Protein AF-A0AA37WJN9-F1 (afdb_monomer_lite)

Foldseek 3Di:
DPLLLVLVLLVLVLLLVVLVVQLVVLVVCLVVFKRKDFDCPVVVVVLVVDDSVRSNVVSCVCSVDSVSRVVRIDIPSGHRDNVVS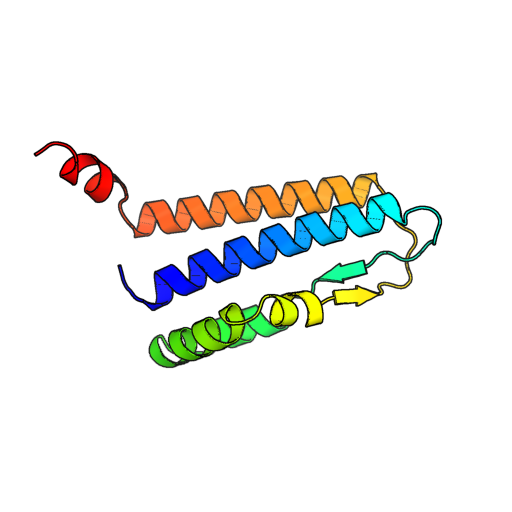VVVSVVSVVVSVVVVVVSCVVVVCVVVVVVVVD

Radius of gyration: 16.9 Å; chains: 1; bounding box: 49×31×40 Å

Secondary structure (DSSP, 8-state):
--HHHHHHHHHHHHHHHHHHHHHHHHHHTGGG---EEE--HHHHHHHHHS-HHHHHHHHHHHTT-THHHHTTEEE-SS---HHHHHHHHHHHHHHHHHHHHHHHHHHTTHHHHHTT--

Organism: NCBI:txid1431249

Structure (mmCIF, N/CA/C/O backbone):
data_AF-A0AA37WJN9-F1
#
_entry.id   AF-A0AA37WJN9-F1
#
loop_
_atom_site.group_PDB
_atom_site.id
_atom_site.type_symbol
_atom_site.label_atom_id
_atom_site.label_alt_id
_atom_site.label_comp_id
_atom_site.label_asym_id
_atom_site.label_entity_id
_atom_site.label_seq_id
_atom_site.pdbx_PDB_ins_code
_atom_site.Cartn_x
_atom_site.Cartn_y
_atom_site.Cartn_z
_atom_site.occupancy
_atom_site.B_iso_or_equiv
_atom_site.auth_seq_id
_atom_site.auth_comp_id
_atom_site.auth_asym_id
_atom_site.auth_atom_id
_atom_site.pdbx_PDB_model_num
ATOM 1 N N . MET A 1 1 ? -17.831 7.332 14.285 1.00 51.59 1 MET A N 1
ATOM 2 C CA . MET A 1 1 ? -17.015 6.435 13.440 1.00 51.59 1 MET A CA 1
ATOM 3 C C . MET A 1 1 ? -16.088 5.676 14.370 1.00 51.59 1 MET A C 1
ATOM 5 O O . MET A 1 1 ? -15.497 6.332 15.220 1.00 51.59 1 MET A O 1
ATOM 9 N N . GLU A 1 2 ? -16.019 4.344 14.305 1.00 62.31 2 GLU A N 1
ATOM 10 C CA . GLU A 1 2 ? -15.082 3.609 15.167 1.00 62.31 2 GLU A CA 1
ATOM 11 C C . GLU A 1 2 ? -13.634 4.001 14.810 1.00 62.31 2 GLU A C 1
ATOM 13 O O . GLU A 1 2 ? -13.325 4.094 13.618 1.00 62.31 2 GLU A O 1
ATOM 18 N N . PRO A 1 3 ? -12.748 4.245 15.794 1.00 70.19 3 PRO A N 1
ATOM 19 C CA . PRO A 1 3 ? -11.381 4.713 15.543 1.00 70.19 3 PRO A CA 1
ATOM 20 C C . PRO A 1 3 ? -10.584 3.809 14.592 1.00 70.19 3 PRO A C 1
ATOM 22 O O . PRO A 1 3 ? -9.816 4.300 13.770 1.00 70.19 3 PRO A O 1
ATOM 25 N N . VAL A 1 4 ? -10.818 2.494 14.654 1.00 71.31 4 VAL A N 1
ATOM 26 C CA . VAL A 1 4 ? -10.171 1.491 13.789 1.00 71.31 4 VAL A CA 1
ATOM 27 C C . VAL A 1 4 ? -10.528 1.709 12.320 1.00 71.31 4 VAL A C 1
ATOM 29 O O . VAL A 1 4 ? -9.675 1.589 11.448 1.00 71.31 4 VAL A O 1
ATOM 32 N N . THR A 1 5 ? -11.777 2.074 12.034 1.00 71.94 5 THR A N 1
ATOM 33 C CA . THR A 1 5 ? -12.259 2.273 10.663 1.00 71.94 5 THR A CA 1
ATOM 34 C C . THR A 1 5 ? -11.581 3.463 9.993 1.00 71.94 5 THR A C 1
ATOM 36 O O . THR A 1 5 ? -11.242 3.377 8.817 1.00 71.94 5 THR A O 1
ATOM 39 N N . PHE A 1 6 ? -11.351 4.559 10.724 1.00 77.44 6 PHE A N 1
ATOM 40 C CA . PHE A 1 6 ? -10.626 5.717 10.189 1.00 77.44 6 PHE A CA 1
ATOM 41 C C . PHE A 1 6 ? -9.190 5.353 9.811 1.00 77.44 6 PHE A C 1
ATOM 43 O O . PHE A 1 6 ? -8.736 5.658 8.712 1.00 77.44 6 PHE A O 1
ATOM 50 N N . GLU A 1 7 ? -8.498 4.657 10.708 1.00 79.19 7 GLU A N 1
ATOM 51 C CA . GLU A 1 7 ? -7.108 4.272 10.493 1.00 79.19 7 GLU A CA 1
ATOM 52 C C . GLU A 1 7 ? -6.954 3.232 9.372 1.00 79.19 7 GLU A C 1
ATOM 54 O O . GLU A 1 7 ? -5.984 3.281 8.620 1.00 79.19 7 GLU A O 1
ATOM 59 N N . LEU A 1 8 ? -7.935 2.343 9.182 1.00 74.94 8 LEU A N 1
ATOM 60 C CA . LEU A 1 8 ? -7.972 1.433 8.030 1.00 74.94 8 LEU A CA 1
ATOM 61 C C . LEU A 1 8 ? -8.163 2.180 6.704 1.00 74.94 8 LEU A C 1
ATOM 63 O O . LEU A 1 8 ? -7.513 1.846 5.716 1.00 74.94 8 LEU A O 1
ATOM 67 N N . VAL A 1 9 ? -9.033 3.198 6.675 1.00 74.62 9 VAL A N 1
ATOM 68 C CA . VAL A 1 9 ? -9.232 4.047 5.485 1.00 74.62 9 VAL A CA 1
ATOM 69 C C . VAL A 1 9 ? -7.940 4.781 5.141 1.00 74.62 9 VAL A C 1
ATOM 71 O O . VAL A 1 9 ? -7.527 4.792 3.984 1.00 74.62 9 VAL A O 1
ATOM 74 N N . LYS A 1 10 ? -7.291 5.377 6.145 1.00 81.06 10 LYS A N 1
ATOM 75 C CA . LYS A 1 10 ? -6.023 6.082 5.961 1.00 81.06 10 LYS A CA 1
ATOM 76 C C . LYS A 1 10 ? -4.930 5.141 5.451 1.00 81.06 10 LYS A C 1
ATOM 78 O O . LYS A 1 10 ? -4.301 5.449 4.447 1.00 81.06 10 LYS A O 1
ATOM 83 N N . PHE A 1 11 ? -4.778 3.972 6.075 1.00 79.75 11 PHE A N 1
ATOM 84 C CA . PHE A 1 11 ? -3.811 2.962 5.647 1.00 79.75 11 PHE A CA 1
ATOM 85 C C . PHE A 1 11 ? -4.011 2.584 4.174 1.00 79.75 11 PHE A C 1
ATOM 87 O O . PHE A 1 11 ? -3.058 2.574 3.404 1.00 79.75 11 PHE A O 1
ATOM 94 N N . ALA A 1 12 ? -5.256 2.367 3.747 1.00 73.88 12 ALA A N 1
ATOM 95 C CA . ALA A 1 12 ? -5.563 2.055 2.355 1.00 73.88 12 ALA A CA 1
ATOM 96 C C . ALA A 1 12 ? -5.249 3.194 1.369 1.00 73.88 12 ALA A C 1
ATOM 98 O O . ALA A 1 12 ? -4.750 2.934 0.274 1.00 73.88 12 ALA A O 1
ATOM 99 N N . LEU A 1 13 ? -5.524 4.448 1.746 1.00 76.50 13 LEU A N 1
ATOM 100 C CA . LEU A 1 13 ? -5.158 5.621 0.943 1.00 76.50 13 LEU A CA 1
ATOM 101 C C . LEU A 1 13 ? -3.640 5.724 0.778 1.00 76.50 13 LEU A C 1
ATOM 103 O O . LEU A 1 13 ? -3.145 5.953 -0.327 1.00 76.50 13 LEU A O 1
ATOM 107 N N . ASP A 1 14 ? -2.904 5.515 1.867 1.00 79.88 14 ASP A N 1
ATOM 108 C CA . ASP A 1 14 ? -1.451 5.594 1.850 1.00 79.88 14 ASP A CA 1
ATOM 109 C C . ASP A 1 14 ? -0.842 4.439 1.024 1.00 79.88 14 ASP A C 1
ATOM 111 O O . ASP A 1 14 ? 0.090 4.666 0.249 1.00 79.88 14 ASP A O 1
ATOM 115 N N . MET A 1 15 ? -1.413 3.226 1.093 1.00 78.50 15 MET A N 1
ATOM 116 C CA . MET A 1 15 ? -1.037 2.094 0.229 1.00 78.50 15 MET A CA 1
ATOM 117 C C . MET A 1 15 ? -1.188 2.435 -1.258 1.00 78.50 15 MET A C 1
ATOM 119 O O . MET A 1 15 ? -0.264 2.213 -2.043 1.00 78.50 15 MET A O 1
ATOM 123 N N . GLN A 1 16 ? -2.336 2.997 -1.647 1.00 75.81 16 GLN A N 1
ATOM 124 C CA . GLN A 1 16 ? -2.608 3.355 -3.038 1.00 75.81 16 GLN A CA 1
ATOM 125 C C . GLN A 1 16 ? -1.668 4.463 -3.528 1.00 75.81 16 GLN A C 1
ATOM 127 O O . GLN A 1 16 ? -1.106 4.367 -4.620 1.00 75.81 16 GLN A O 1
ATOM 132 N N . SER A 1 17 ? -1.475 5.504 -2.717 1.00 79.94 17 SER A N 1
ATOM 133 C CA . SER A 1 17 ? -0.561 6.608 -3.024 1.00 79.94 17 SER A CA 1
ATOM 134 C C . SER A 1 17 ? 0.866 6.098 -3.248 1.00 79.94 17 SER A C 1
ATOM 136 O O . SER A 1 17 ? 1.517 6.451 -4.234 1.00 79.94 17 SER A O 1
ATOM 138 N N . ALA A 1 18 ? 1.330 5.187 -2.390 1.00 80.81 18 ALA A N 1
ATOM 139 C CA . ALA A 1 18 ? 2.638 4.566 -2.534 1.00 80.81 18 ALA A CA 1
ATOM 140 C C . ALA A 1 18 ? 2.745 3.714 -3.806 1.00 80.81 18 ALA A C 1
ATOM 142 O O . ALA A 1 18 ? 3.745 3.813 -4.514 1.00 80.81 18 ALA A O 1
ATOM 143 N N . GLN A 1 19 ? 1.715 2.935 -4.152 1.00 79.12 19 GLN A N 1
ATOM 144 C CA . GLN A 1 19 ? 1.687 2.165 -5.403 1.00 79.12 19 GLN A CA 1
ATOM 145 C C . GLN A 1 19 ? 1.738 3.064 -6.642 1.00 79.12 19 GLN A C 1
ATOM 147 O O . GLN A 1 19 ? 2.477 2.768 -7.578 1.00 79.12 19 GLN A O 1
ATOM 152 N N . GLN A 1 20 ? 1.022 4.190 -6.649 1.00 77.44 20 GLN A N 1
ATOM 153 C CA . GLN A 1 20 ? 1.084 5.154 -7.753 1.00 77.44 20 GLN A CA 1
ATOM 154 C C . GLN A 1 20 ? 2.459 5.815 -7.860 1.00 77.44 20 GLN A C 1
ATOM 156 O O . GLN A 1 20 ? 3.011 5.924 -8.956 1.00 77.44 20 GLN A O 1
ATOM 161 N N . LYS A 1 21 ? 3.043 6.217 -6.724 1.00 83.25 21 LYS A N 1
ATOM 162 C CA . LYS A 1 21 ? 4.407 6.755 -6.670 1.00 83.25 21 LYS A CA 1
ATOM 163 C C . LYS A 1 21 ? 5.420 5.728 -7.175 1.00 83.25 21 LYS A C 1
ATOM 165 O O . LYS A 1 21 ? 6.342 6.098 -7.897 1.00 83.25 21 LYS A O 1
ATOM 170 N N . MET A 1 22 ? 5.231 4.456 -6.831 1.00 84.88 22 MET A N 1
ATOM 171 C CA . MET A 1 22 ? 6.081 3.360 -7.280 1.00 84.88 22 MET A CA 1
ATOM 172 C C . MET A 1 22 ? 5.991 3.148 -8.790 1.00 84.88 22 MET A C 1
ATOM 174 O O . MET A 1 22 ? 7.015 3.140 -9.465 1.00 84.88 22 MET A O 1
ATOM 178 N N . ALA A 1 23 ? 4.776 3.078 -9.333 1.00 82.25 23 ALA A N 1
ATOM 179 C CA . ALA A 1 23 ? 4.571 2.963 -10.771 1.00 82.25 23 ALA A CA 1
ATOM 180 C C . ALA A 1 23 ? 5.208 4.143 -11.524 1.00 82.25 23 ALA A C 1
ATOM 182 O O . ALA A 1 23 ? 5.908 3.948 -12.514 1.00 82.25 23 ALA A O 1
ATOM 183 N N . ALA A 1 24 ? 5.058 5.371 -11.016 1.00 81.12 24 ALA A N 1
ATOM 184 C CA . ALA A 1 24 ? 5.702 6.547 -11.599 1.00 81.12 24 ALA A CA 1
ATOM 185 C C . ALA A 1 24 ? 7.241 6.466 -11.554 1.00 81.12 24 ALA A C 1
ATOM 187 O O . ALA A 1 24 ? 7.890 6.801 -12.545 1.00 81.12 24 ALA A O 1
ATOM 188 N N . LYS A 1 25 ? 7.828 5.992 -10.441 1.00 83.50 25 LYS A N 1
ATOM 189 C CA . LYS A 1 25 ? 9.277 5.738 -10.325 1.00 83.50 25 LYS A CA 1
ATOM 190 C C . LYS A 1 25 ? 9.738 4.693 -11.348 1.00 83.50 25 LYS A C 1
ATOM 192 O O . LYS A 1 25 ? 10.729 4.927 -12.029 1.00 83.50 25 LYS A O 1
ATOM 197 N N . ASN A 1 26 ? 9.019 3.578 -11.481 1.00 83.81 26 ASN A N 1
ATOM 198 C CA . ASN A 1 26 ? 9.341 2.516 -12.437 1.00 83.81 26 ASN A CA 1
ATOM 199 C C . ASN A 1 26 ? 9.268 3.019 -13.882 1.00 83.81 26 ASN A C 1
ATOM 201 O O . ASN A 1 26 ? 10.181 2.763 -14.657 1.00 83.81 26 ASN A O 1
ATOM 205 N N . ILE A 1 27 ? 8.236 3.791 -14.236 1.00 81.88 27 ILE A N 1
ATOM 206 C CA . ILE A 1 27 ? 8.109 4.402 -15.569 1.00 81.88 27 ILE A CA 1
ATOM 207 C C . ILE A 1 27 ? 9.274 5.362 -15.841 1.00 81.88 27 ILE A C 1
ATOM 209 O O . ILE A 1 27 ? 9.874 5.306 -16.911 1.00 81.88 27 ILE A O 1
ATOM 213 N N . ALA A 1 28 ? 9.617 6.225 -14.879 1.00 81.56 28 ALA A N 1
ATOM 214 C CA . ALA A 1 28 ? 10.733 7.162 -15.017 1.00 81.56 28 ALA A CA 1
ATOM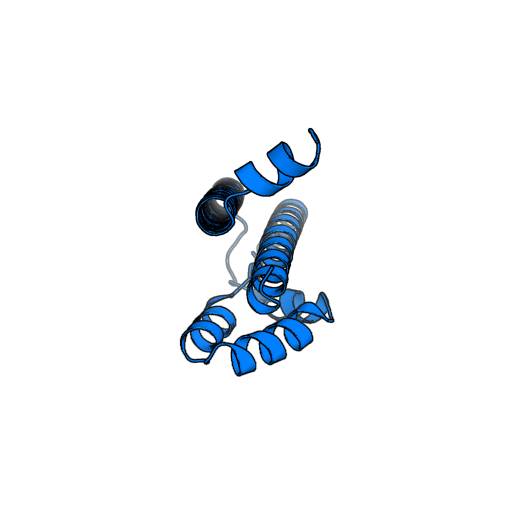 215 C C . ALA A 1 28 ? 12.095 6.455 -15.126 1.00 81.56 28 ALA A C 1
ATOM 217 O O . ALA A 1 28 ? 13.001 6.972 -15.774 1.00 81.56 28 ALA A O 1
ATOM 218 N N . ASN A 1 29 ? 12.223 5.274 -14.518 1.00 77.69 29 ASN A N 1
ATOM 219 C CA . ASN A 1 29 ? 13.443 4.472 -14.499 1.00 77.69 29 ASN A CA 1
ATOM 220 C C . ASN A 1 29 ? 13.391 3.270 -15.456 1.00 77.69 29 ASN A C 1
ATOM 222 O O . ASN A 1 29 ? 14.188 2.345 -15.299 1.00 77.69 29 ASN A O 1
ATOM 226 N N . ALA A 1 30 ? 12.487 3.261 -16.442 1.00 75.19 30 ALA A N 1
ATOM 227 C CA . ALA A 1 30 ? 12.296 2.110 -17.327 1.00 75.19 30 ALA A CA 1
ATOM 228 C C . ALA A 1 30 ? 13.592 1.690 -18.052 1.00 75.19 30 ALA A C 1
ATOM 230 O O . ALA A 1 30 ? 13.822 0.503 -18.288 1.00 75.19 30 ALA A O 1
ATOM 231 N N . ASP A 1 31 ? 14.483 2.650 -18.310 1.00 73.38 31 ASP A N 1
ATOM 232 C CA . ASP A 1 31 ? 15.785 2.437 -18.948 1.00 73.38 31 ASP A CA 1
ATOM 233 C C . ASP A 1 31 ? 16.812 1.713 -18.051 1.00 73.38 31 ASP A C 1
ATOM 235 O O . ASP A 1 31 ? 17.792 1.162 -18.553 1.00 73.38 31 ASP A O 1
ATOM 239 N N . PHE A 1 32 ? 16.599 1.676 -16.730 1.00 67.00 32 PHE A N 1
ATOM 240 C CA . PHE A 1 32 ? 17.547 1.133 -15.746 1.00 67.00 32 PHE A CA 1
ATOM 241 C C . PHE A 1 32 ? 17.290 -0.337 -15.368 1.00 67.00 32 PHE A C 1
ATOM 243 O O . PHE A 1 32 ? 17.971 -0.871 -14.498 1.00 67.00 32 PHE A O 1
ATOM 250 N N . GLN A 1 33 ? 16.362 -1.014 -16.056 1.00 66.62 33 GLN A N 1
ATOM 251 C CA . GLN A 1 33 ? 16.066 -2.453 -15.938 1.00 66.62 33 GLN A CA 1
ATOM 252 C C . GLN A 1 33 ? 15.715 -2.984 -14.534 1.00 66.62 33 GLN A C 1
ATOM 254 O O . GLN A 1 33 ? 15.648 -4.199 -14.364 1.00 66.62 33 GLN A O 1
ATOM 259 N N . THR A 1 34 ? 15.445 -2.133 -13.545 1.00 73.69 34 THR A N 1
ATOM 260 C CA . THR A 1 34 ? 15.010 -2.578 -12.215 1.00 73.69 34 THR A CA 1
ATOM 261 C C . THR A 1 34 ? 13.612 -2.064 -11.898 1.00 73.69 34 THR A C 1
ATOM 263 O O . THR A 1 34 ? 13.351 -0.864 -11.824 1.00 73.69 34 THR A O 1
ATOM 266 N N . GLN A 1 35 ? 12.686 -3.004 -11.733 1.00 81.75 35 GLN A N 1
ATOM 267 C CA . GLN A 1 35 ? 11.320 -2.760 -11.297 1.00 81.75 35 GLN A CA 1
ATOM 268 C C . GLN A 1 35 ? 11.246 -2.896 -9.778 1.00 81.75 35 GLN A C 1
ATOM 270 O O . GLN A 1 35 ? 11.507 -3.963 -9.213 1.00 81.75 35 GLN A O 1
ATOM 275 N N . MET A 1 36 ? 10.820 -1.823 -9.128 1.00 84.75 36 MET A N 1
ATOM 276 C CA . MET A 1 36 ? 10.562 -1.778 -7.698 1.00 84.75 36 MET A CA 1
ATOM 277 C C . MET A 1 36 ? 9.089 -2.109 -7.424 1.00 84.75 36 MET A C 1
ATOM 279 O O . MET A 1 36 ? 8.196 -1.700 -8.167 1.00 84.75 36 MET A O 1
ATOM 283 N N . LYS A 1 37 ? 8.805 -2.854 -6.355 1.00 84.56 37 LYS A N 1
ATOM 284 C CA . LYS A 1 37 ? 7.437 -3.195 -5.930 1.00 84.56 37 LYS A CA 1
ATOM 285 C C . LYS A 1 37 ? 7.246 -2.950 -4.437 1.00 84.56 37 LYS A C 1
ATOM 287 O O . LYS A 1 37 ? 8.211 -2.801 -3.700 1.00 84.56 37 LYS A O 1
ATOM 292 N N . LEU A 1 38 ? 5.989 -2.893 -4.000 1.00 82.06 38 LEU A N 1
ATOM 293 C CA . LEU A 1 38 ? 5.598 -2.772 -2.592 1.00 82.06 38 LEU A CA 1
ATOM 294 C C . LEU A 1 38 ? 4.973 -4.086 -2.115 1.00 82.06 38 LEU A C 1
ATOM 296 O O . LEU A 1 38 ? 4.062 -4.595 -2.772 1.00 82.06 38 LEU A O 1
ATOM 300 N N . ASP A 1 39 ? 5.422 -4.617 -0.974 1.00 81.50 39 ASP A N 1
ATOM 301 C CA . ASP A 1 39 ? 4.820 -5.811 -0.362 1.00 81.50 39 ASP A CA 1
ATOM 302 C C . ASP A 1 39 ? 4.001 -5.477 0.893 1.00 81.50 39 ASP A C 1
ATOM 304 O O . ASP A 1 39 ? 4.525 -5.236 1.980 1.00 81.50 39 ASP A O 1
ATOM 308 N N . PHE A 1 40 ? 2.679 -5.541 0.751 1.00 78.31 40 PHE A N 1
ATOM 309 C CA . PHE A 1 40 ? 1.737 -5.330 1.850 1.00 78.31 40 PHE A CA 1
ATOM 310 C C . PHE A 1 40 ? 1.282 -6.625 2.534 1.00 78.31 40 PHE A C 1
ATOM 312 O O . PHE A 1 40 ? 0.505 -6.565 3.488 1.00 78.31 40 PHE A O 1
ATOM 319 N N . LYS A 1 41 ? 1.755 -7.804 2.104 1.00 75.50 41 LYS A N 1
ATOM 320 C CA . LYS A 1 41 ? 1.289 -9.096 2.639 1.00 75.50 41 LYS A CA 1
ATOM 321 C C . LYS A 1 41 ? 1.538 -9.227 4.137 1.00 75.50 41 LYS A C 1
ATOM 323 O O . LYS A 1 41 ? 0.650 -9.660 4.864 1.00 75.50 41 LYS A O 1
ATOM 328 N N . GLN A 1 42 ? 2.726 -8.842 4.605 1.00 76.19 42 GLN A N 1
ATOM 329 C CA . GLN A 1 42 ? 3.093 -8.884 6.027 1.00 76.19 42 GLN A CA 1
ATOM 330 C C . GLN A 1 42 ? 2.210 -7.955 6.886 1.00 76.19 42 GLN A C 1
ATOM 332 O O . GLN A 1 42 ? 1.614 -8.451 7.846 1.00 76.19 42 GLN A O 1
ATOM 337 N N . PRO A 1 43 ? 2.074 -6.650 6.568 1.00 76.12 43 PRO A N 1
ATOM 338 C CA . PRO A 1 43 ? 1.154 -5.756 7.275 1.00 76.12 43 PRO A CA 1
ATOM 339 C C . PRO A 1 43 ? -0.295 -6.259 7.305 1.00 76.12 43 PRO A C 1
ATOM 341 O O . PRO A 1 43 ? -0.914 -6.279 8.368 1.00 76.12 43 PRO A O 1
ATOM 344 N N . LEU A 1 44 ? -0.820 -6.728 6.168 1.00 75.12 44 LEU A N 1
ATOM 345 C CA . LEU A 1 44 ? -2.196 -7.225 6.065 1.00 75.12 44 LEU A CA 1
ATOM 346 C C . LEU A 1 44 ? -2.414 -8.493 6.902 1.00 75.12 44 LEU A C 1
ATOM 348 O O . LEU A 1 44 ? -3.361 -8.558 7.682 1.00 75.12 44 LEU A O 1
ATOM 352 N N . ALA A 1 45 ? -1.495 -9.460 6.834 1.00 73.06 45 ALA A N 1
ATOM 353 C CA . ALA A 1 45 ? -1.577 -10.679 7.639 1.00 73.06 45 ALA A CA 1
ATOM 354 C C . ALA A 1 45 ? -1.516 -10.392 9.151 1.00 73.06 45 ALA A C 1
ATOM 356 O O . ALA A 1 45 ? -2.185 -11.060 9.942 1.00 73.06 45 ALA A O 1
ATOM 357 N N . ARG A 1 46 ? -0.737 -9.383 9.571 1.00 76.56 46 ARG A N 1
ATOM 358 C CA . ARG A 1 46 ? -0.694 -8.942 10.975 1.00 76.56 46 ARG A CA 1
ATOM 359 C C . ARG A 1 46 ? -2.013 -8.317 11.416 1.00 76.56 46 ARG A C 1
ATOM 361 O O . ARG A 1 46 ? -2.474 -8.629 12.508 1.00 76.56 46 ARG A O 1
ATOM 368 N N . LEU A 1 47 ? -2.621 -7.476 10.579 1.00 73.19 47 LEU A N 1
ATOM 369 C CA . LEU A 1 47 ? -3.924 -6.871 10.865 1.00 73.19 47 LEU A CA 1
ATOM 370 C C . LEU A 1 47 ? -5.011 -7.932 11.057 1.00 73.19 47 LEU A C 1
ATOM 372 O O . LEU A 1 47 ? -5.781 -7.847 12.016 1.00 73.19 47 LEU A O 1
ATOM 376 N N . ASP A 1 48 ? -5.041 -8.955 10.204 1.00 72.94 48 ASP A N 1
ATOM 377 C CA . ASP A 1 48 ? -6.029 -10.035 10.291 1.00 72.94 48 ASP A CA 1
ATOM 378 C C . ASP A 1 48 ? -5.906 -10.838 11.593 1.00 72.94 48 ASP A C 1
ATOM 380 O O . ASP A 1 48 ? -6.921 -11.201 12.192 1.00 72.94 48 ASP A O 1
ATOM 384 N N . ALA A 1 49 ? -4.678 -11.042 12.081 1.00 78.56 49 ALA A N 1
ATOM 385 C CA . ALA A 1 49 ? -4.395 -11.776 13.315 1.00 78.56 49 ALA A CA 1
ATOM 386 C C . ALA A 1 49 ? -4.672 -10.987 14.615 1.00 78.56 49 ALA A C 1
ATOM 388 O O . ALA A 1 49 ? -4.643 -11.571 15.699 1.00 78.56 49 ALA A O 1
ATOM 389 N N . MET A 1 50 ? -4.922 -9.676 14.538 1.00 80.19 50 MET A N 1
ATOM 390 C CA . MET A 1 50 ? -5.104 -8.795 15.700 1.00 80.19 50 MET A CA 1
ATOM 391 C C . MET A 1 50 ? -6.579 -8.583 16.066 1.00 80.19 50 MET A C 1
ATOM 393 O O . MET A 1 50 ? -7.460 -8.607 15.205 1.00 80.19 50 MET A O 1
ATOM 397 N N . ASN A 1 51 ? -6.855 -8.304 17.344 1.00 82.81 51 ASN A N 1
ATOM 398 C CA . ASN A 1 51 ? -8.164 -7.802 17.782 1.00 82.81 51 ASN A CA 1
ATOM 399 C C . ASN A 1 51 ? -8.320 -6.287 17.496 1.00 82.81 51 ASN A C 1
ATOM 401 O O . ASN A 1 51 ? -7.375 -5.631 17.065 1.00 82.81 51 ASN A O 1
ATOM 405 N N . ASN A 1 52 ? -9.507 -5.710 17.722 1.00 75.88 52 ASN A N 1
ATOM 406 C CA . ASN A 1 52 ? -9.784 -4.314 17.348 1.00 75.88 52 ASN A CA 1
ATOM 407 C C . ASN A 1 52 ? -8.898 -3.273 18.062 1.00 75.88 52 ASN A C 1
ATOM 409 O O . ASN A 1 52 ? -8.492 -2.309 17.419 1.00 75.88 52 ASN A O 1
ATOM 413 N N . GLU A 1 53 ? -8.566 -3.452 19.344 1.00 82.94 53 GLU A N 1
ATOM 414 C CA . GLU A 1 53 ? -7.670 -2.527 20.063 1.00 82.94 53 GLU A CA 1
ATOM 415 C C . GLU A 1 53 ? -6.235 -2.623 19.538 1.00 82.94 53 GLU A C 1
ATOM 417 O O . GLU A 1 53 ? -5.621 -1.612 19.207 1.00 82.94 53 GLU A O 1
ATOM 422 N N . GLN A 1 54 ? -5.733 -3.844 19.346 1.00 82.12 54 GLN A N 1
ATOM 423 C CA . GLN A 1 54 ? -4.400 -4.082 18.788 1.00 82.12 54 GLN A CA 1
ATOM 424 C C . GLN A 1 54 ? -4.271 -3.561 17.352 1.00 82.12 54 GLN A C 1
ATOM 426 O O . GLN A 1 54 ? -3.253 -2.965 17.003 1.00 82.12 54 GLN A O 1
ATOM 431 N N . ARG A 1 55 ? -5.313 -3.739 16.525 1.00 79.56 55 ARG A N 1
ATOM 432 C CA . ARG A 1 55 ? -5.373 -3.160 15.175 1.00 79.56 55 ARG A CA 1
ATOM 433 C C . ARG A 1 55 ? -5.307 -1.645 15.227 1.00 79.56 55 ARG A C 1
ATOM 435 O O . ARG A 1 55 ? -4.587 -1.060 14.427 1.00 79.56 55 ARG A O 1
ATOM 442 N N . LEU A 1 56 ? -6.047 -1.014 16.142 1.00 82.69 56 LEU A N 1
ATOM 443 C CA . LEU A 1 56 ? -6.042 0.440 16.279 1.00 82.69 56 LEU A CA 1
ATOM 444 C C . LEU A 1 56 ? -4.637 0.961 16.574 1.00 82.69 56 LEU A C 1
ATOM 446 O O . LEU A 1 56 ? -4.175 1.881 15.904 1.00 82.69 56 LEU A O 1
ATOM 450 N N . ASP A 1 57 ? -3.968 0.374 17.562 1.00 86.06 57 ASP A N 1
ATOM 451 C CA . ASP A 1 57 ? -2.639 0.813 17.983 1.00 86.06 57 ASP A CA 1
ATOM 452 C C . ASP A 1 57 ? -1.596 0.561 16.897 1.00 86.06 57 ASP A C 1
ATOM 454 O O . ASP A 1 57 ? -0.803 1.451 16.580 1.00 86.06 57 ASP A O 1
ATOM 458 N N . TYR A 1 58 ? -1.646 -0.611 16.260 1.00 84.69 58 TYR A N 1
ATOM 459 C CA . TYR A 1 58 ? -0.779 -0.917 15.130 1.00 84.69 58 TYR A CA 1
ATOM 460 C C . TYR A 1 58 ? -0.979 0.077 13.985 1.00 84.69 58 TYR A C 1
ATOM 462 O O . TYR A 1 58 ? -0.001 0.652 13.514 1.00 84.69 58 TYR A O 1
ATOM 470 N N . LEU A 1 59 ? -2.224 0.328 13.565 1.00 83.06 59 LEU A N 1
ATOM 471 C CA . LEU A 1 59 ? -2.505 1.238 12.456 1.00 83.06 59 LEU A CA 1
ATOM 472 C C . LEU A 1 59 ? -2.123 2.679 12.785 1.00 83.06 59 LEU A C 1
ATOM 474 O O . LEU A 1 59 ? -1.555 3.346 11.933 1.00 83.06 59 LEU A O 1
ATOM 478 N N . LYS A 1 60 ? -2.355 3.157 14.012 1.00 86.12 60 LYS A N 1
ATOM 479 C CA . LYS A 1 60 ? -1.921 4.500 14.423 1.00 86.12 60 LYS A CA 1
ATOM 480 C C . LYS A 1 60 ? -0.413 4.667 14.303 1.00 86.12 60 LYS A C 1
ATOM 482 O O . LYS A 1 60 ? 0.050 5.680 13.786 1.00 86.12 60 LYS A O 1
ATOM 487 N N . VAL A 1 61 ? 0.353 3.682 14.772 1.00 87.12 61 VAL A N 1
ATOM 488 C CA . VAL A 1 61 ? 1.817 3.705 14.664 1.00 87.12 61 VAL A CA 1
ATOM 489 C C . VAL A 1 61 ? 2.237 3.594 13.203 1.00 87.12 61 VAL A C 1
ATOM 491 O O . VAL A 1 61 ? 3.049 4.389 12.734 1.00 87.12 61 VAL A O 1
ATOM 494 N N . PHE A 1 62 ? 1.653 2.659 12.462 1.00 82.62 62 PHE A N 1
ATOM 495 C CA . PHE A 1 62 ? 2.003 2.407 11.072 1.00 82.62 62 PHE A CA 1
ATOM 496 C C . PHE A 1 62 ? 1.706 3.625 10.184 1.00 82.62 62 PHE A C 1
ATOM 498 O O . PHE A 1 62 ? 2.578 4.082 9.450 1.00 82.62 62 PHE A O 1
ATOM 505 N N . ASN A 1 63 ? 0.534 4.237 10.351 1.00 82.69 63 ASN A N 1
ATOM 506 C CA . ASN A 1 63 ? 0.103 5.435 9.635 1.00 82.69 63 ASN A CA 1
ATOM 507 C C . ASN A 1 63 ? 0.750 6.729 10.159 1.00 82.69 63 ASN A C 1
ATOM 509 O O . ASN A 1 63 ? 0.545 7.795 9.573 1.00 82.69 63 ASN A O 1
ATOM 513 N N . SER A 1 64 ? 1.478 6.705 11.281 1.00 85.75 64 SER A N 1
ATOM 514 C CA . SER A 1 64 ? 2.101 7.921 11.833 1.00 85.75 64 SER A CA 1
ATOM 515 C C . SER A 1 64 ? 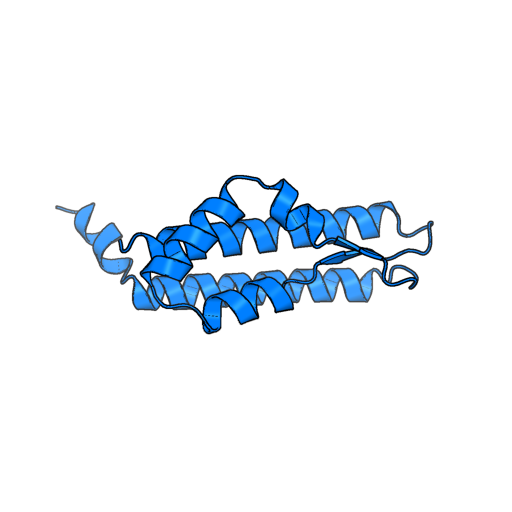3.230 8.467 10.954 1.00 85.75 64 SER A C 1
ATOM 517 O O . SER A 1 64 ? 3.560 9.648 11.051 1.00 85.75 64 SER A O 1
ATOM 519 N N . ASN A 1 65 ? 3.805 7.628 10.085 1.00 78.81 65 ASN A N 1
ATOM 520 C CA . ASN A 1 65 ? 4.927 7.983 9.230 1.00 78.81 65 ASN A CA 1
ATOM 521 C C . ASN A 1 65 ? 4.797 7.324 7.850 1.00 78.81 65 ASN A C 1
ATOM 523 O O . ASN A 1 65 ? 4.777 6.100 7.743 1.00 78.81 65 ASN A O 1
ATOM 527 N N . ALA A 1 66 ? 4.786 8.137 6.791 1.00 71.75 66 ALA A N 1
ATOM 528 C CA . ALA A 1 66 ? 4.742 7.660 5.407 1.00 71.75 66 ALA A CA 1
ATOM 529 C C . ALA A 1 66 ? 5.945 6.764 5.042 1.00 71.75 66 ALA A C 1
ATOM 531 O O . ALA A 1 66 ? 5.806 5.842 4.240 1.00 71.75 66 ALA A O 1
ATOM 532 N N . GLY A 1 67 ? 7.100 6.967 5.688 1.00 80.31 67 GLY A N 1
ATOM 533 C CA . GLY A 1 67 ? 8.294 6.139 5.507 1.00 80.31 67 GLY A CA 1
ATOM 534 C C . GLY A 1 67 ? 8.098 4.670 5.900 1.00 80.31 67 GLY A C 1
ATOM 535 O O . GLY A 1 67 ? 8.808 3.808 5.392 1.00 80.31 67 GLY A O 1
ATOM 536 N N . ASN A 1 68 ? 7.101 4.349 6.736 1.00 83.81 68 ASN A N 1
ATOM 537 C CA . ASN A 1 68 ? 6.762 2.959 7.055 1.00 83.81 68 ASN A CA 1
ATOM 538 C C . ASN A 1 68 ? 6.264 2.202 5.818 1.00 83.81 68 ASN A C 1
ATOM 540 O O . ASN A 1 68 ? 6.577 1.026 5.654 1.00 83.81 68 ASN A O 1
ATOM 544 N N . ILE A 1 69 ? 5.534 2.869 4.922 1.00 80.00 69 ILE A N 1
ATOM 545 C CA . ILE A 1 69 ? 5.070 2.262 3.671 1.00 80.00 69 ILE A CA 1
ATOM 546 C C . ILE A 1 69 ? 6.196 2.209 2.643 1.00 80.00 69 ILE A C 1
ATOM 548 O O . ILE A 1 69 ? 6.360 1.192 1.979 1.00 80.00 69 ILE A O 1
ATOM 552 N N . GLU A 1 70 ? 7.018 3.255 2.557 1.00 80.75 70 GLU A N 1
ATOM 553 C CA . GLU A 1 70 ? 8.194 3.266 1.673 1.00 80.75 70 GLU A CA 1
ATOM 554 C C . GLU A 1 70 ? 9.245 2.217 2.087 1.00 80.75 70 GLU A C 1
ATOM 556 O O . GLU A 1 70 ? 10.009 1.733 1.261 1.00 80.75 70 GLU A O 1
ATOM 561 N N . SER A 1 71 ? 9.268 1.787 3.352 1.00 84.44 71 SER A N 1
ATOM 562 C CA . SER A 1 71 ? 10.120 0.670 3.788 1.00 84.44 71 SER A CA 1
ATOM 563 C C . SER A 1 71 ? 9.661 -0.710 3.297 1.00 84.44 71 SER A C 1
ATOM 565 O O . SER A 1 71 ? 10.389 -1.686 3.463 1.00 84.44 71 SER A O 1
ATOM 567 N N .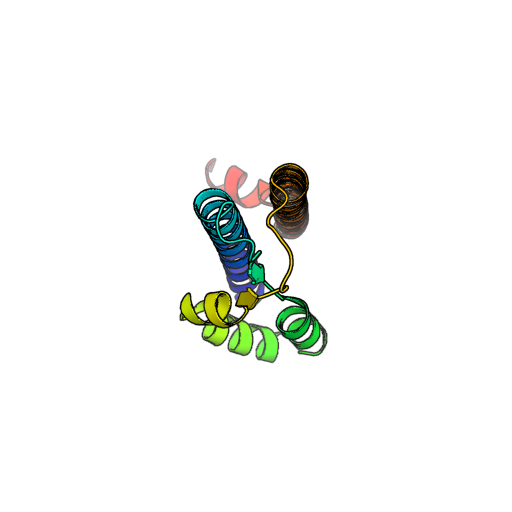 LEU A 1 72 ? 8.471 -0.801 2.692 1.00 84.12 72 LEU A N 1
ATOM 568 C CA . LEU A 1 72 ? 7.965 -2.018 2.049 1.00 84.12 72 LEU A CA 1
ATOM 569 C C . LEU A 1 72 ? 8.418 -2.136 0.586 1.00 84.12 72 LEU A C 1
ATOM 571 O O . LEU A 1 72 ? 8.030 -3.089 -0.095 1.00 84.12 72 LEU A O 1
ATOM 575 N N . GLU A 1 73 ? 9.180 -1.155 0.088 1.00 86.44 73 GLU A N 1
ATOM 576 C CA . GLU A 1 73 ? 9.740 -1.159 -1.260 1.00 86.44 73 GLU A CA 1
ATOM 577 C C . GLU A 1 73 ? 10.818 -2.250 -1.386 1.00 86.44 73 GLU A C 1
ATOM 579 O O . GLU A 1 73 ? 11.719 -2.354 -0.553 1.00 86.44 73 GLU A O 1
ATOM 584 N N . TYR A 1 74 ? 10.752 -3.055 -2.445 1.00 83.31 74 TYR A N 1
ATOM 585 C CA . TYR A 1 74 ? 11.766 -4.059 -2.762 1.00 83.31 74 TYR A CA 1
ATOM 586 C C . TYR A 1 74 ? 12.055 -4.108 -4.263 1.00 83.31 74 TYR A C 1
ATOM 588 O O . TYR A 1 74 ? 11.165 -3.891 -5.089 1.00 83.31 74 TYR A O 1
ATOM 596 N N . ASP A 1 75 ? 13.308 -4.407 -4.608 1.00 83.31 75 ASP A N 1
ATOM 597 C CA . ASP A 1 75 ? 13.740 -4.623 -5.988 1.00 83.31 75 ASP A CA 1
ATOM 598 C C . ASP A 1 75 ? 13.365 -6.043 -6.424 1.00 83.31 75 ASP A C 1
ATOM 600 O O . ASP A 1 75 ? 13.619 -7.023 -5.717 1.00 83.31 75 ASP A O 1
ATOM 604 N N . THR A 1 76 ? 12.733 -6.157 -7.586 1.00 78.50 76 THR A N 1
ATOM 605 C CA . THR A 1 76 ? 12.363 -7.451 -8.161 1.00 78.50 76 THR A CA 1
ATOM 606 C C . THR A 1 76 ? 13.467 -8.070 -9.018 1.00 78.50 76 THR A C 1
ATOM 608 O O . THR A 1 76 ? 13.354 -9.242 -9.374 1.00 78.50 76 THR A O 1
ATOM 611 N N . GLY A 1 77 ? 14.508 -7.310 -9.373 1.00 75.50 77 GLY A N 1
ATOM 612 C CA . GLY A 1 77 ? 15.566 -7.714 -10.300 1.00 75.50 77 GLY A CA 1
ATOM 613 C C . GLY A 1 77 ? 15.099 -7.890 -11.749 1.00 75.50 77 GLY A C 1
ATOM 614 O O . GLY A 1 77 ? 15.858 -8.404 -12.569 1.00 75.50 77 GLY A O 1
ATOM 615 N N . ASN A 1 78 ? 13.859 -7.503 -12.067 1.00 74.31 78 ASN A N 1
ATOM 616 C CA . ASN A 1 78 ? 13.279 -7.614 -13.402 1.00 74.31 78 ASN A CA 1
ATOM 617 C C . ASN A 1 78 ? 13.240 -6.255 -14.099 1.00 74.31 78 ASN A C 1
ATOM 619 O O . ASN A 1 78 ? 13.025 -5.228 -13.454 1.00 74.31 78 ASN A O 1
ATOM 623 N N . ALA A 1 79 ? 13.357 -6.278 -15.429 1.00 74.19 79 ALA A N 1
ATOM 624 C CA . ALA A 1 79 ? 13.146 -5.099 -16.256 1.00 74.19 79 ALA A CA 1
ATOM 625 C C . ALA A 1 79 ? 11.711 -4.572 -16.119 1.00 74.19 79 ALA A C 1
ATOM 627 O O . ALA A 1 79 ? 10.757 -5.343 -15.998 1.00 74.19 79 ALA A O 1
ATOM 628 N N . VAL A 1 80 ? 11.564 -3.247 -16.165 1.00 74.56 80 VAL A N 1
ATOM 629 C CA . VAL A 1 80 ? 10.259 -2.588 -16.103 1.00 74.56 80 VAL A CA 1
ATOM 630 C C . VAL A 1 80 ? 9.468 -2.898 -17.374 1.00 74.56 80 VAL A C 1
ATOM 632 O O . VAL A 1 80 ? 9.872 -2.528 -18.475 1.00 74.56 80 VAL A O 1
ATOM 635 N N . ASP A 1 81 ? 8.307 -3.531 -17.217 1.00 78.75 81 ASP A N 1
ATOM 636 C CA . ASP A 1 81 ? 7.305 -3.660 -18.274 1.00 78.75 81 ASP A CA 1
ATOM 637 C C . ASP A 1 81 ? 6.184 -2.636 -18.051 1.00 78.75 81 ASP A C 1
ATOM 639 O O . ASP A 1 81 ? 5.355 -2.773 -17.149 1.00 78.75 81 ASP A O 1
ATOM 643 N N . LEU A 1 82 ? 6.150 -1.612 -18.906 1.00 70.88 82 LEU A N 1
ATOM 644 C CA . LEU A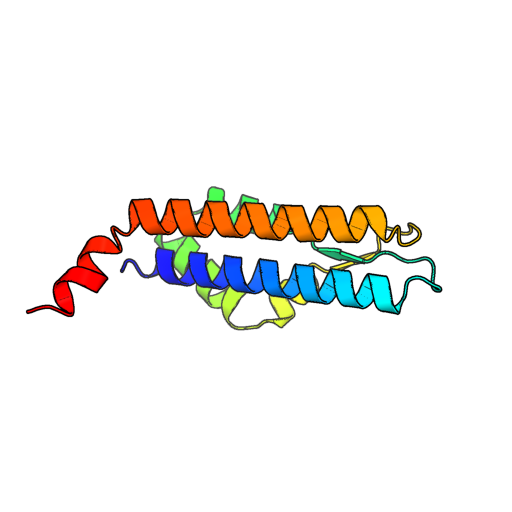 1 82 ? 5.183 -0.513 -18.850 1.00 70.88 82 LEU A CA 1
ATOM 645 C C . LEU A 1 82 ? 3.725 -0.983 -18.982 1.00 70.88 82 LEU A C 1
ATOM 647 O O . LEU A 1 82 ? 2.826 -0.357 -18.417 1.00 70.88 82 LEU A O 1
ATOM 651 N N . ALA A 1 83 ? 3.466 -2.069 -19.718 1.00 74.12 83 ALA A N 1
ATOM 652 C CA . ALA A 1 83 ? 2.118 -2.618 -19.844 1.00 74.12 83 ALA A CA 1
ATOM 653 C C . ALA A 1 83 ? 1.676 -3.284 -18.534 1.00 74.12 83 ALA A C 1
ATOM 655 O O . ALA A 1 83 ? 0.547 -3.079 -18.079 1.00 74.12 83 ALA A O 1
ATOM 656 N N . THR A 1 84 ? 2.590 -4.018 -17.898 1.00 72.94 84 THR A N 1
ATOM 657 C CA . THR A 1 84 ? 2.362 -4.639 -16.590 1.00 72.94 84 THR A CA 1
ATOM 658 C C . THR A 1 84 ? 2.196 -3.588 -15.488 1.00 72.94 84 THR A C 1
ATOM 660 O O . THR A 1 84 ? 1.254 -3.688 -14.709 1.00 72.94 84 THR A O 1
ATOM 663 N N . GLU A 1 85 ? 3.011 -2.528 -15.462 1.00 71.00 85 GLU A N 1
ATOM 664 C CA . GLU A 1 85 ? 2.891 -1.439 -14.474 1.00 71.00 85 GLU A CA 1
ATOM 665 C C . GLU A 1 85 ? 1.560 -0.680 -14.583 1.00 71.00 85 GLU A C 1
ATOM 667 O O . GLU A 1 85 ? 0.909 -0.400 -13.574 1.00 71.00 85 GLU A O 1
ATOM 672 N N . ASN A 1 86 ? 1.102 -0.391 -15.805 1.00 68.38 86 ASN A N 1
ATOM 673 C CA . ASN A 1 86 ? -0.208 0.232 -16.019 1.00 68.38 86 ASN A CA 1
ATOM 674 C C . ASN A 1 86 ? -1.362 -0.683 -15.580 1.00 68.38 86 ASN A C 1
ATOM 676 O O . ASN A 1 86 ? -2.352 -0.209 -15.012 1.00 68.38 86 ASN A O 1
ATOM 680 N N . SER A 1 87 ? -1.240 -1.992 -15.813 1.00 71.25 87 SER A N 1
ATOM 681 C CA . SER A 1 87 ? -2.213 -2.984 -15.345 1.00 71.25 87 SER A CA 1
ATOM 682 C C . SER A 1 87 ? -2.232 -3.080 -13.816 1.00 71.25 87 SER A C 1
ATOM 684 O O . SER A 1 87 ? -3.307 -3.033 -13.217 1.00 71.25 87 SER A O 1
ATOM 686 N N . ASP A 1 88 ? -1.064 -3.157 -13.175 1.00 69.19 88 ASP A N 1
ATOM 687 C CA . ASP A 1 88 ? -0.925 -3.230 -11.716 1.00 69.19 88 ASP A CA 1
ATOM 688 C C . ASP A 1 88 ? -1.473 -1.953 -11.049 1.00 69.19 88 ASP A C 1
ATOM 690 O O . ASP A 1 88 ? -2.219 -2.038 -10.071 1.00 69.19 88 ASP A O 1
ATOM 694 N N . SER A 1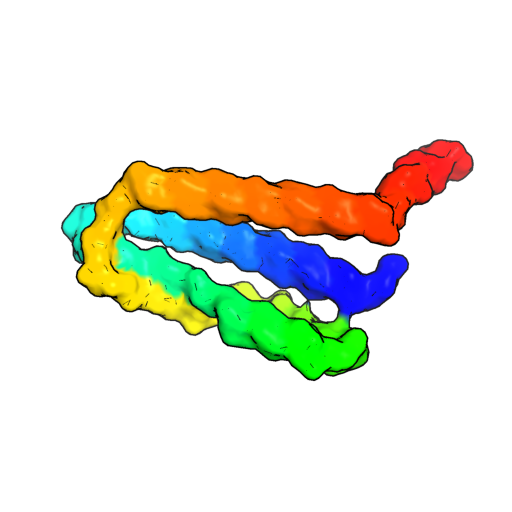 89 ? -1.221 -0.775 -11.633 1.00 64.06 89 SER A N 1
ATOM 695 C CA . SER A 1 89 ? -1.799 0.500 -11.182 1.00 64.06 89 SER A CA 1
ATOM 696 C C . SER A 1 89 ? -3.328 0.533 -11.321 1.00 64.06 89 SER A C 1
ATOM 698 O O . SER A 1 89 ? -4.043 0.937 -10.400 1.00 64.06 89 SER A O 1
ATOM 700 N N . THR A 1 90 ? -3.860 0.035 -12.442 1.00 65.06 90 THR A N 1
ATOM 701 C CA . THR A 1 90 ? -5.313 -0.058 -12.667 1.00 65.06 90 THR A CA 1
ATOM 702 C C . THR A 1 90 ? -5.968 -1.010 -11.667 1.00 65.06 90 THR A C 1
ATOM 704 O O . THR A 1 90 ? -7.024 -0.706 -11.109 1.00 65.06 90 THR A O 1
ATOM 707 N N . LYS A 1 91 ? -5.329 -2.152 -11.395 1.00 65.81 91 LYS A N 1
ATOM 708 C CA . LYS A 1 91 ? -5.806 -3.139 -10.427 1.00 65.81 91 LYS A CA 1
ATOM 709 C C . LYS A 1 91 ? -5.819 -2.576 -9.006 1.00 65.81 91 LYS A C 1
ATOM 711 O O . LYS A 1 91 ? -6.835 -2.696 -8.329 1.00 65.81 91 LYS A O 1
ATOM 716 N N . ALA A 1 92 ? -4.756 -1.884 -8.601 1.00 59.38 92 ALA A N 1
ATOM 717 C CA . ALA A 1 92 ? -4.701 -1.157 -7.335 1.00 59.38 92 ALA A CA 1
ATOM 718 C C . ALA A 1 92 ? -5.838 -0.127 -7.205 1.00 59.38 92 ALA A C 1
ATOM 720 O O . ALA A 1 92 ? -6.464 -0.003 -6.152 1.00 59.38 92 ALA A O 1
ATOM 721 N N . MET A 1 93 ? -6.156 0.586 -8.290 1.00 56.09 93 MET A N 1
ATOM 722 C CA . MET A 1 93 ? -7.246 1.563 -8.313 1.00 56.09 93 MET A CA 1
ATOM 723 C C . MET A 1 93 ? -8.631 0.912 -8.148 1.00 56.09 93 MET A C 1
ATOM 725 O O . MET A 1 93 ? -9.482 1.451 -7.438 1.00 56.09 93 MET A O 1
ATOM 729 N N . LEU A 1 94 ? -8.850 -0.258 -8.758 1.00 58.22 94 LEU A N 1
ATOM 730 C CA . LEU A 1 94 ? -10.081 -1.044 -8.609 1.00 58.22 94 LEU A CA 1
ATOM 731 C C . LEU A 1 94 ? -10.218 -1.646 -7.203 1.00 58.22 94 LEU A C 1
ATOM 733 O O . LEU A 1 94 ? -11.300 -1.598 -6.618 1.00 58.22 94 LEU A O 1
ATOM 737 N N . GLU A 1 95 ? -9.133 -2.178 -6.638 1.00 55.53 95 GLU A N 1
ATOM 738 C CA . GLU A 1 95 ? -9.103 -2.704 -5.267 1.00 55.53 95 GLU A CA 1
ATOM 739 C C . GLU A 1 95 ? -9.389 -1.596 -4.243 1.00 55.53 95 GLU A C 1
ATOM 741 O O . GLU A 1 95 ? -10.173 -1.798 -3.313 1.00 55.53 95 GLU A O 1
ATOM 746 N N . PHE A 1 96 ? -8.853 -0.393 -4.464 1.00 57.66 96 PHE A N 1
ATOM 747 C CA . PHE A 1 96 ? -9.178 0.786 -3.668 1.00 57.66 96 PHE A CA 1
ATOM 748 C C . PHE A 1 96 ? -10.657 1.182 -3.778 1.00 57.66 96 PHE A C 1
ATOM 750 O O . PHE A 1 96 ? -11.310 1.392 -2.755 1.00 57.66 96 PHE A O 1
ATOM 757 N N . GLN A 1 97 ? -11.219 1.250 -4.991 1.00 53.47 97 GLN A N 1
ATOM 758 C CA . GLN A 1 97 ? -12.646 1.540 -5.173 1.00 53.47 97 GLN A CA 1
ATOM 759 C C . GLN A 1 97 ? -13.530 0.514 -4.460 1.00 53.47 97 GLN A C 1
ATOM 761 O O . GLN A 1 97 ? -14.463 0.899 -3.756 1.00 53.47 97 GLN A O 1
ATOM 766 N N . ALA A 1 98 ? -13.208 -0.775 -4.572 1.00 54.19 98 ALA A N 1
ATOM 767 C CA . ALA A 1 98 ? -13.928 -1.838 -3.881 1.00 54.19 98 ALA A CA 1
ATOM 768 C C . ALA A 1 98 ? -13.833 -1.702 -2.352 1.00 54.19 98 ALA A C 1
ATOM 770 O O . ALA A 1 98 ? -14.827 -1.903 -1.650 1.00 54.19 98 ALA A O 1
ATOM 771 N N . LEU A 1 99 ? -12.667 -1.316 -1.826 1.00 53.91 99 LEU A N 1
ATOM 772 C CA . LEU A 1 99 ? -12.478 -1.073 -0.399 1.00 53.91 99 LEU A CA 1
ATOM 773 C C . LEU A 1 99 ? -13.301 0.132 0.078 1.00 53.91 99 LEU A C 1
ATOM 775 O O . LEU A 1 99 ? -14.016 0.026 1.074 1.00 53.91 99 LEU A O 1
ATOM 779 N N . VAL A 1 100 ? -13.261 1.251 -0.650 1.00 53.69 100 VAL A N 1
ATOM 780 C CA . VAL A 1 100 ? -14.072 2.445 -0.367 1.00 53.69 100 VAL A CA 1
ATOM 781 C C . VAL A 1 100 ? -15.563 2.122 -0.438 1.00 53.69 100 VAL A C 1
ATOM 783 O O . VAL A 1 100 ? -16.319 2.556 0.426 1.00 53.69 100 VAL A O 1
ATOM 786 N N . GLU A 1 101 ? -16.013 1.324 -1.407 1.00 55.06 101 GLU A N 1
ATOM 787 C CA . GLU A 1 101 ? -17.407 0.882 -1.495 1.00 55.06 101 GLU A CA 1
ATOM 788 C C . GLU A 1 101 ? -17.813 -0.037 -0.341 1.00 55.06 101 GLU A C 1
ATOM 790 O O . GLU A 1 101 ? -18.889 0.137 0.237 1.00 55.06 101 GLU A O 1
ATOM 795 N N . ALA A 1 102 ? -16.968 -1.001 0.027 1.00 50.06 102 ALA A N 1
ATOM 796 C CA . ALA A 1 102 ? -17.209 -1.881 1.165 1.00 50.06 102 ALA A CA 1
ATOM 797 C C . ALA A 1 102 ? -17.280 -1.083 2.478 1.00 50.06 102 ALA A C 1
ATOM 799 O O . ALA A 1 102 ? -18.153 -1.330 3.317 1.00 50.06 102 ALA A O 1
ATOM 800 N N . LEU A 1 103 ? -16.416 -0.076 2.622 1.00 49.97 103 LEU A N 1
ATOM 801 C CA . LEU A 1 103 ? -16.428 0.873 3.730 1.00 49.97 103 LEU A CA 1
ATOM 802 C C . LEU A 1 103 ? -17.680 1.757 3.689 1.00 49.97 103 LEU A C 1
ATOM 804 O O . LEU A 1 103 ? -18.345 1.873 4.710 1.00 49.97 103 LEU A O 1
ATOM 808 N N . ASN A 1 104 ? -18.089 2.282 2.530 1.00 50.00 104 ASN A N 1
ATOM 809 C CA . ASN A 1 104 ? -19.317 3.070 2.354 1.00 50.00 104 ASN A CA 1
ATOM 810 C C . ASN A 1 104 ? -20.584 2.276 2.690 1.00 50.00 104 ASN A C 1
ATOM 812 O O . ASN A 1 104 ? -21.498 2.810 3.328 1.00 50.00 104 ASN A O 1
ATOM 816 N N . ARG A 1 105 ? -20.641 0.996 2.295 1.00 51.03 105 ARG A N 1
ATOM 817 C CA . ARG A 1 105 ? -21.738 0.076 2.638 1.00 51.03 105 ARG A CA 1
ATOM 818 C C . ARG A 1 105 ? -21.786 -0.211 4.138 1.00 51.03 105 ARG A C 1
ATOM 820 O O . ARG A 1 105 ? -22.878 -0.250 4.698 1.00 51.03 105 ARG A O 1
ATOM 827 N N . ARG A 1 106 ? -20.631 -0.362 4.800 1.00 47.53 106 ARG A N 1
ATOM 828 C CA . ARG A 1 106 ? -20.546 -0.528 6.265 1.00 47.53 106 ARG A CA 1
ATOM 829 C C . ARG A 1 106 ? -20.798 0.770 7.039 1.00 47.53 106 ARG A C 1
ATOM 831 O O . ARG A 1 106 ? -21.337 0.716 8.137 1.00 47.53 106 ARG A O 1
ATOM 838 N N . LEU A 1 107 ? -20.446 1.924 6.475 1.00 47.69 107 LEU A N 1
ATOM 839 C CA . LEU A 1 107 ? -20.569 3.237 7.112 1.00 47.69 107 LEU A CA 1
ATOM 840 C C . LEU A 1 107 ? -21.956 3.865 6.961 1.00 47.69 107 LEU A C 1
ATOM 842 O O . LEU A 1 107 ? -22.238 4.822 7.675 1.00 47.69 107 LEU A O 1
ATOM 846 N N . SER A 1 108 ? -22.820 3.370 6.063 1.00 42.75 108 SER A N 1
ATOM 847 C CA . SER A 1 108 ? -24.055 4.073 5.684 1.00 42.75 108 SER A CA 1
ATOM 848 C C . SER A 1 108 ? -23.803 5.577 5.548 1.00 42.75 108 SER A C 1
ATOM 850 O O . SER A 1 108 ? -24.406 6.383 6.249 1.00 42.75 108 SER A O 1
ATOM 852 N N . ILE A 1 109 ? -22.937 5.985 4.613 1.00 44.09 109 ILE A N 1
ATOM 853 C CA . ILE A 1 109 ? -22.715 7.414 4.300 1.00 44.09 109 ILE A CA 1
ATOM 854 C C . ILE A 1 109 ? -24.011 8.106 3.806 1.00 44.09 109 ILE A C 1
ATOM 856 O O . ILE A 1 109 ? -24.074 9.322 3.680 1.00 44.09 109 ILE A O 1
ATOM 860 N N . LYS A 1 110 ? -25.124 7.371 3.652 1.00 39.53 110 LYS A N 1
ATOM 861 C CA . LYS A 1 110 ? -26.472 7.962 3.613 1.00 39.53 110 LYS A CA 1
ATOM 862 C C . LYS A 1 110 ? -26.805 8.817 4.849 1.00 39.53 110 LYS A C 1
ATOM 864 O O . LYS A 1 110 ? -27.520 9.798 4.694 1.00 39.53 110 LYS A O 1
ATOM 869 N N . SER A 1 111 ? -26.299 8.503 6.046 1.00 42.09 111 SER A N 1
ATOM 870 C CA . SER A 1 111 ? -26.588 9.276 7.268 1.00 42.09 111 SER A CA 1
ATOM 871 C C . SER A 1 111 ? -25.780 10.576 7.375 1.00 42.09 111 SER A C 1
ATOM 873 O O . SER A 1 111 ? -26.288 11.560 7.904 1.00 42.09 111 SER A O 1
ATOM 875 N N . LEU A 1 112 ? -24.570 10.624 6.804 1.00 39.59 112 LEU A N 1
ATOM 876 C CA . LEU A 1 112 ? -23.752 11.843 6.734 1.00 39.59 112 LEU A CA 1
ATOM 877 C C . LEU A 1 112 ? -24.318 12.866 5.737 1.00 39.59 112 LEU A C 1
ATOM 879 O O . LEU A 1 112 ? -24.230 14.064 5.979 1.00 39.59 112 LEU A O 1
ATOM 883 N N . VAL A 1 113 ? -24.959 12.405 4.658 1.00 38.25 113 VAL A N 1
ATOM 884 C CA . VAL A 1 113 ? -25.620 13.287 3.679 1.00 38.25 113 VAL A CA 1
ATOM 885 C C . VAL A 1 113 ? -27.016 13.728 4.151 1.00 38.25 113 VAL A C 1
ATOM 887 O O . VAL A 1 113 ? -27.410 14.861 3.900 1.00 38.25 113 VAL A O 1
ATOM 890 N N . LEU A 1 114 ? -27.746 12.893 4.903 1.00 39.22 114 LEU A N 1
ATOM 891 C CA . LEU A 1 114 ? -29.062 13.256 5.460 1.00 39.22 114 LEU A CA 1
ATOM 892 C C . LEU A 1 114 ? -28.991 14.117 6.737 1.00 39.22 114 LEU A C 1
ATOM 894 O O . LEU A 1 114 ? -29.971 14.776 7.066 1.00 39.22 114 LEU A O 1
ATOM 898 N N . GLY A 1 115 ? -27.851 14.153 7.438 1.00 32.91 115 GLY A N 1
ATOM 899 C CA . GLY A 1 115 ? -27.607 15.077 8.556 1.00 32.91 115 GLY A CA 1
ATOM 900 C C . GLY A 1 115 ? -27.209 16.497 8.130 1.00 32.91 115 GLY A C 1
ATOM 901 O O . GLY A 1 115 ? -27.289 17.411 8.937 1.00 32.91 115 GLY A O 1
ATOM 902 N N . ALA A 1 116 ? -26.819 16.692 6.865 1.00 35.88 116 ALA A N 1
ATOM 903 C CA . ALA A 1 116 ? -26.571 18.011 6.271 1.00 35.88 116 ALA A CA 1
ATOM 904 C C . ALA A 1 116 ? -27.848 18.657 5.685 1.00 35.88 116 ALA A C 1
ATOM 906 O O . ALA A 1 116 ? -27.805 19.774 5.175 1.00 35.88 116 ALA A O 1
ATOM 907 N N . GLN A 1 117 ? -28.985 17.955 5.760 1.00 34.84 117 GLN A N 1
ATOM 908 C CA . GLN A 1 117 ? -30.322 18.468 5.459 1.00 34.84 117 GLN A CA 1
ATOM 909 C C . GLN A 1 117 ? -31.266 18.247 6.652 1.00 34.84 117 GLN A C 1
ATOM 911 O O . GLN A 1 117 ? -32.309 17.611 6.512 1.00 34.84 117 GLN A O 1
ATOM 916 N N . LYS A 1 118 ? -30.905 18.762 7.829 1.00 34.94 118 LYS A N 1
ATOM 917 C CA . LYS A 1 118 ? -31.858 19.176 8.868 1.00 34.94 118 LYS A CA 1
ATOM 918 C C . LYS A 1 118 ? -31.304 20.354 9.650 1.00 34.94 118 LYS A C 1
ATOM 920 O O . LYS A 1 118 ? -30.093 20.326 9.947 1.00 34.94 118 LYS A O 1
#

Sequence (118 aa):
MEPVTFELVKFALDMQSAQQKMAAKNIANADFQTQMKLDFKQPLARLDAMNNEQRLDYLKVFNSNAGNIESLEYDTGNAVDLATENSDSTKAMLEFQALVEALNRRLSIKSLVLGAQK

pLDDT: mean 70.59, std 14.34, range [32.91, 87.12]